Protein AF-A0A849DDE6-F1 (afdb_monomer_lite)

Sequence (106 aa):
MQHYNDEKNKAGAKVLFMIAQMVVLSMVYIIVYTSFVAVGYAIEEYGLSLVMYFPVFVALVIFPILLYKYRQMFNAGKMLVAFVWTMATASLTIVLLYVYIAQITG

Foldseek 3Di:
DPDDPVVVVLVVLLVVLVVVLVVLLVVLVVLLVVLQVLLVVLCVPVVDDPCLNVLSVCSVPVLVVLLVVLSVCCVVVVVVVSVVSNVVVSVVSNVVSVVSSVVSPD

Secondary structure (DSSP, 8-state):
---S-HHHHHHHHHHHHHHHHHHHHHHHHHHHHHHHHHHHHHHHHH---GGGGHHHHHHHHHHHHHHHHHHHHHHTT-HHHHHHHHHHHHHHHHHHHHHHHHHHH-

Radius of gyration: 17.98 Å; chains: 1; bounding box: 38×17×62 Å

pLDDT: mean 92.5, std 10.35, range [49.75, 98.06]

Structure (mmCIF, N/CA/C/O backbone):
data_AF-A0A849DDE6-F1
#
_entry.id   AF-A0A849DDE6-F1
#
loop_
_atom_site.group_PDB
_atom_site.id
_atom_site.type_symbol
_atom_site.label_atom_id
_atom_site.label_alt_id
_atom_site.label_comp_id
_atom_site.label_asym_id
_atom_site.label_entity_id
_atom_site.label_seq_id
_atom_site.pdbx_PDB_ins_code
_atom_site.Cartn_x
_atom_site.Cartn_y
_atom_site.Cartn_z
_atom_site.occupancy
_atom_site.B_iso_or_equiv
_atom_site.auth_seq_id
_atom_site.auth_comp_id
_atom_site.auth_asym_id
_atom_site.auth_atom_id
_atom_site.pdbx_PDB_model_num
ATOM 1 N N . MET A 1 1 ? -15.857 1.906 39.143 1.00 49.75 1 MET A N 1
ATOM 2 C CA . MET A 1 1 ? -14.833 2.034 38.079 1.00 49.75 1 MET A CA 1
ATOM 3 C C . MET A 1 1 ? -15.483 2.466 36.757 1.00 49.75 1 MET A C 1
ATOM 5 O O . MET A 1 1 ? -15.341 1.791 35.751 1.00 49.75 1 MET A O 1
ATOM 9 N N . GLN A 1 2 ? -16.217 3.585 36.757 1.00 53.03 2 GLN A N 1
ATOM 10 C CA . GLN A 1 2 ? -16.966 4.106 35.600 1.00 53.03 2 GLN A CA 1
ATOM 11 C C . GLN A 1 2 ? -16.661 5.600 35.426 1.00 53.03 2 GLN A C 1
ATOM 13 O O . GLN A 1 2 ? -17.477 6.449 35.773 1.00 53.03 2 GLN A O 1
ATOM 18 N N . HIS A 1 3 ? -15.460 5.946 34.962 1.00 51.44 3 HIS A N 1
ATOM 19 C CA . HIS A 1 3 ? -15.122 7.363 34.752 1.00 51.44 3 HIS A CA 1
ATOM 20 C C . HIS A 1 3 ? -14.553 7.699 33.375 1.00 51.44 3 HIS A C 1
ATOM 22 O O . HIS A 1 3 ? -14.200 8.844 33.116 1.00 51.44 3 HIS A O 1
ATOM 28 N N . TYR A 1 4 ? -14.551 6.729 32.461 1.00 55.84 4 TYR A N 1
ATOM 29 C CA . TYR A 1 4 ? -14.379 6.982 31.039 1.00 55.84 4 TYR A CA 1
ATOM 30 C C . TYR A 1 4 ? -15.693 6.686 30.327 1.00 55.84 4 TYR A C 1
ATOM 32 O O . TYR A 1 4 ? -16.286 5.626 30.498 1.00 55.84 4 TYR A O 1
ATOM 40 N N . ASN A 1 5 ? -16.180 7.664 29.571 1.00 63.22 5 ASN A N 1
ATOM 41 C CA . ASN A 1 5 ? -17.371 7.512 28.753 1.00 63.22 5 ASN A CA 1
ATOM 42 C C . ASN A 1 5 ? -16.977 6.676 27.520 1.00 63.22 5 ASN A C 1
ATOM 44 O O . ASN A 1 5 ? -16.390 7.212 26.577 1.00 63.22 5 ASN A O 1
ATOM 48 N N . ASP A 1 6 ? -17.211 5.362 27.572 1.00 66.38 6 ASP A N 1
ATOM 49 C CA . ASP A 1 6 ? -16.745 4.370 26.586 1.00 66.38 6 ASP A CA 1
ATOM 50 C C . ASP A 1 6 ? -17.098 4.733 25.135 1.00 66.38 6 ASP A C 1
ATOM 52 O O . ASP A 1 6 ? -16.331 4.459 24.209 1.00 66.38 6 ASP A O 1
ATOM 56 N N . GLU A 1 7 ? -18.215 5.431 24.923 1.00 70.50 7 GLU A N 1
ATOM 57 C CA . GLU A 1 7 ? -18.616 5.924 23.604 1.00 70.50 7 GLU A CA 1
ATOM 58 C C . GLU A 1 7 ? -17.675 7.005 23.062 1.00 70.50 7 GLU A C 1
ATOM 60 O O . GLU A 1 7 ? -17.277 6.955 21.894 1.00 70.50 7 GLU A O 1
ATOM 65 N N . LYS A 1 8 ? -17.258 7.954 23.911 1.00 70.94 8 LYS A N 1
ATOM 66 C CA . LYS A 1 8 ? -16.300 9.001 23.526 1.00 70.94 8 LYS A CA 1
ATOM 67 C C . LYS A 1 8 ? -14.924 8.406 23.230 1.00 70.94 8 LYS A C 1
ATOM 69 O O . LYS A 1 8 ? -14.287 8.810 22.259 1.00 70.94 8 LYS A O 1
ATOM 74 N N . ASN A 1 9 ? -14.502 7.398 23.996 1.00 78.31 9 ASN A N 1
ATOM 75 C CA . ASN A 1 9 ? -13.255 6.675 23.737 1.00 78.31 9 ASN A CA 1
ATOM 76 C C . ASN A 1 9 ? -13.294 5.907 22.417 1.00 78.31 9 ASN A C 1
ATOM 78 O O . ASN A 1 9 ? -12.336 5.950 21.646 1.00 78.31 9 ASN A O 1
ATOM 82 N N . LYS A 1 10 ? -14.413 5.244 22.118 1.00 79.50 10 LYS A N 1
ATOM 83 C CA . LYS A 1 10 ? -14.595 4.504 20.867 1.00 79.50 10 LYS A CA 1
ATOM 84 C C . LYS A 1 10 ? -14.612 5.430 19.649 1.00 79.50 10 LYS A C 1
ATOM 86 O O . LYS A 1 10 ? -14.013 5.103 18.623 1.00 79.50 10 LYS A O 1
ATOM 91 N N . ALA A 1 11 ? -15.246 6.596 19.767 1.00 84.94 11 ALA A N 1
ATOM 92 C CA . ALA A 1 11 ? -15.222 7.626 18.733 1.00 84.94 11 ALA A CA 1
ATOM 93 C C . ALA A 1 11 ? -13.806 8.191 18.524 1.00 84.94 11 ALA A C 1
ATOM 95 O O . ALA A 1 11 ? -13.337 8.255 17.387 1.00 84.94 11 ALA A O 1
ATOM 96 N N . GLY A 1 12 ? -13.096 8.516 19.610 1.00 87.94 12 GLY A N 1
ATOM 97 C CA . GLY A 1 12 ? -11.710 8.988 19.557 1.00 87.94 12 GLY A CA 1
ATOM 98 C C . GLY A 1 12 ? -10.766 7.971 18.910 1.00 87.94 12 GLY A C 1
ATOM 99 O O . GLY A 1 12 ? -10.032 8.309 17.983 1.00 87.94 12 GLY A O 1
ATOM 100 N N . ALA A 1 13 ? -10.852 6.700 19.312 1.00 90.12 13 ALA A N 1
ATOM 101 C CA . ALA A 1 13 ? -10.056 5.617 18.738 1.00 90.12 13 ALA A CA 1
ATOM 102 C C . ALA A 1 13 ? -10.314 5.437 17.232 1.00 90.12 13 ALA A C 1
ATOM 104 O O . ALA A 1 13 ? -9.380 5.210 16.466 1.00 90.12 13 ALA A O 1
ATOM 105 N N . LYS A 1 14 ? -11.566 5.590 16.783 1.00 91.00 14 LYS A N 1
ATOM 106 C CA . LYS A 1 14 ? -11.921 5.525 15.359 1.00 91.00 14 LYS A CA 1
ATOM 107 C C . LYS A 1 14 ? -11.294 6.663 14.555 1.00 91.00 14 LYS A C 1
ATOM 109 O O . LYS A 1 14 ? -10.768 6.411 13.473 1.00 91.00 14 LYS A O 1
ATOM 114 N N . VAL A 1 15 ? -11.330 7.891 15.071 1.00 93.44 15 VAL A N 1
ATOM 115 C CA . VAL A 1 15 ? -10.702 9.047 14.411 1.00 93.44 15 VAL A CA 1
ATOM 116 C C . VAL A 1 15 ? -9.189 8.853 14.321 1.00 93.44 15 VAL A C 1
ATOM 118 O O . VAL A 1 15 ? -8.625 8.992 13.238 1.00 93.44 15 VAL A O 1
ATOM 121 N N . LEU A 1 16 ? -8.544 8.446 15.419 1.00 94.56 16 LEU A N 1
ATOM 122 C CA . LEU A 1 16 ? -7.108 8.152 15.434 1.00 94.56 16 LEU A CA 1
ATOM 123 C C . LEU A 1 16 ? -6.742 7.049 14.439 1.00 94.56 16 LEU A C 1
ATOM 125 O O . LEU A 1 16 ? -5.772 7.186 13.697 1.00 94.56 16 LEU A O 1
ATOM 129 N N . PHE A 1 17 ? -7.546 5.987 14.363 1.00 95.38 17 PHE A N 1
ATOM 130 C CA . PHE A 1 17 ? -7.336 4.923 13.390 1.00 95.38 17 PHE A CA 1
ATOM 131 C C . PHE A 1 17 ? -7.460 5.427 11.949 1.00 95.38 17 PHE A C 1
ATOM 133 O O . PHE A 1 17 ? -6.642 5.072 11.107 1.00 95.38 17 PHE A O 1
ATOM 140 N N . MET A 1 18 ? -8.434 6.292 11.649 1.00 95.50 18 MET A N 1
ATOM 141 C CA . MET A 1 18 ? -8.563 6.889 10.317 1.00 95.50 18 MET A CA 1
ATOM 142 C C . MET A 1 18 ? -7.365 7.775 9.965 1.00 95.50 18 MET A C 1
ATOM 144 O O . MET A 1 18 ? -6.865 7.678 8.848 1.00 95.50 18 MET A O 1
ATOM 148 N N . ILE A 1 19 ? -6.865 8.582 10.905 1.00 96.62 19 ILE A N 1
ATOM 149 C CA . ILE A 1 19 ? -5.649 9.385 10.706 1.00 96.62 19 ILE A CA 1
ATOM 150 C C . ILE A 1 19 ? -4.452 8.467 10.437 1.00 96.62 19 ILE A C 1
ATOM 152 O O . ILE A 1 19 ? -3.729 8.677 9.466 1.00 96.62 19 ILE A O 1
ATOM 156 N N . ALA A 1 20 ? -4.286 7.405 11.227 1.00 96.25 20 ALA A N 1
ATOM 157 C CA . ALA A 1 20 ? -3.232 6.419 11.010 1.00 96.25 20 ALA A CA 1
ATOM 158 C C . ALA A 1 20 ? -3.344 5.760 9.625 1.00 96.25 20 ALA A C 1
ATOM 160 O O . ALA A 1 20 ? -2.345 5.649 8.920 1.00 96.25 20 ALA A O 1
ATOM 161 N N . GLN A 1 21 ? -4.554 5.392 9.185 1.00 97.12 21 GLN A N 1
ATOM 162 C CA . GLN A 1 21 ? -4.779 4.857 7.840 1.00 97.12 21 GLN A CA 1
ATOM 163 C C . GLN A 1 21 ? -4.393 5.853 6.742 1.00 97.12 21 GLN A C 1
ATOM 165 O O . GLN A 1 21 ? -3.837 5.434 5.733 1.00 97.12 21 GLN A O 1
ATOM 170 N N . MET A 1 22 ? -4.662 7.149 6.925 1.00 97.44 22 MET A N 1
ATOM 171 C CA . MET A 1 22 ? -4.268 8.184 5.964 1.00 97.44 22 MET A CA 1
ATOM 172 C C . MET A 1 22 ? -2.748 8.333 5.890 1.00 97.44 22 MET A C 1
ATOM 174 O O . MET A 1 22 ? -2.200 8.405 4.796 1.00 97.44 22 MET A O 1
ATOM 178 N N . VAL A 1 23 ? -2.056 8.321 7.033 1.00 97.81 23 VAL A N 1
ATOM 179 C CA . VAL A 1 23 ? -0.586 8.367 7.075 1.00 97.81 23 VAL A CA 1
ATOM 180 C C . VAL A 1 23 ? 0.011 7.146 6.373 1.00 97.81 23 VAL A C 1
ATOM 182 O O . VAL A 1 23 ? 0.866 7.291 5.502 1.00 97.8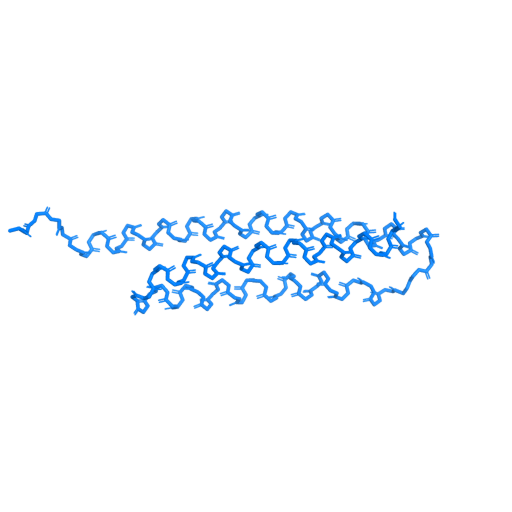1 23 VAL A O 1
ATOM 185 N N . VAL A 1 24 ? -0.482 5.948 6.696 1.00 97.88 24 VAL A N 1
ATOM 186 C CA . VAL A 1 24 ? -0.031 4.693 6.080 1.00 97.88 24 VAL A CA 1
ATOM 187 C C . VAL A 1 24 ? -0.298 4.681 4.573 1.00 97.88 24 VAL A C 1
ATOM 189 O O . VAL A 1 24 ? 0.574 4.282 3.805 1.00 97.88 24 VAL A O 1
ATOM 192 N N . LEU A 1 25 ? -1.473 5.145 4.138 1.00 97.69 25 LEU A N 1
ATOM 193 C CA . LEU A 1 25 ? -1.808 5.268 2.720 1.00 97.69 25 LEU A CA 1
ATOM 194 C C . LEU A 1 25 ? -0.815 6.173 1.994 1.00 97.69 25 LEU A C 1
ATOM 196 O O . LEU A 1 25 ? -0.274 5.767 0.970 1.00 97.69 25 LEU A O 1
ATOM 200 N N . SER A 1 26 ? -0.535 7.355 2.545 1.00 97.69 26 SER A N 1
ATOM 201 C CA . SER A 1 26 ? 0.435 8.291 1.974 1.00 97.69 26 SER A CA 1
ATOM 202 C C . SER A 1 26 ? 1.827 7.671 1.863 1.00 97.69 26 SER A C 1
ATOM 204 O O . SER A 1 26 ? 2.458 7.782 0.817 1.00 97.69 26 SER A O 1
ATOM 206 N N . MET A 1 27 ? 2.292 6.970 2.902 1.00 97.25 27 MET A N 1
ATOM 207 C CA . MET A 1 27 ? 3.591 6.289 2.875 1.00 97.25 27 MET A CA 1
ATOM 208 C C . MET A 1 27 ? 3.661 5.236 1.768 1.00 97.25 27 MET A C 1
ATOM 210 O O . MET A 1 27 ? 4.612 5.225 0.991 1.00 97.25 27 MET A O 1
ATOM 214 N N . VAL A 1 28 ? 2.646 4.374 1.663 1.00 97.81 28 VAL A N 1
ATOM 215 C CA . VAL A 1 28 ? 2.606 3.353 0.609 1.00 97.81 28 VAL A CA 1
ATOM 216 C C . VAL A 1 28 ? 2.529 4.007 -0.767 1.00 97.81 28 VAL A C 1
ATOM 218 O O . VAL A 1 28 ? 3.237 3.583 -1.670 1.00 97.81 28 VAL A O 1
ATOM 221 N N . TYR A 1 29 ? 1.747 5.072 -0.936 1.00 97.50 29 TYR A N 1
ATOM 222 C CA . TYR A 1 29 ? 1.603 5.751 -2.226 1.00 97.50 29 TYR A CA 1
ATOM 223 C C . TYR A 1 29 ? 2.874 6.459 -2.689 1.00 97.50 29 TYR A C 1
ATOM 225 O O . TYR A 1 29 ? 3.138 6.471 -3.888 1.00 97.50 29 TYR A O 1
ATOM 233 N N . ILE A 1 30 ? 3.693 6.980 -1.771 1.00 97.75 30 ILE A N 1
ATOM 234 C CA . ILE A 1 30 ? 5.034 7.469 -2.115 1.00 97.75 30 ILE A CA 1
ATOM 235 C C . ILE A 1 30 ? 5.852 6.334 -2.741 1.00 97.75 30 ILE A C 1
ATOM 237 O O . ILE A 1 30 ? 6.449 6.531 -3.795 1.00 97.75 30 ILE A O 1
ATOM 241 N N . ILE A 1 31 ? 5.820 5.134 -2.150 1.00 97.44 31 ILE A N 1
ATOM 242 C CA . ILE A 1 31 ? 6.530 3.960 -2.682 1.00 97.44 31 ILE A CA 1
ATOM 243 C C . ILE A 1 31 ? 5.928 3.471 -4.003 1.00 97.44 31 ILE A C 1
ATOM 245 O O . ILE A 1 31 ? 6.669 3.111 -4.913 1.00 97.44 31 ILE A O 1
ATOM 249 N N . VAL A 1 32 ? 4.601 3.478 -4.152 1.00 97.94 32 VAL A N 1
ATOM 250 C CA . VAL A 1 32 ? 3.947 3.148 -5.430 1.00 97.94 32 VAL A CA 1
ATOM 251 C C . VAL A 1 32 ? 4.401 4.120 -6.518 1.00 97.94 32 VAL A C 1
ATOM 253 O O . VAL A 1 32 ? 4.759 3.684 -7.608 1.00 97.94 32 VAL A O 1
ATOM 256 N N . TYR A 1 33 ? 4.436 5.421 -6.224 1.00 97.69 33 TYR A N 1
ATOM 257 C CA . TYR A 1 33 ? 4.877 6.440 -7.170 1.00 97.69 33 TYR A CA 1
ATOM 258 C C . TYR A 1 33 ? 6.346 6.261 -7.565 1.00 97.69 33 TYR A C 1
ATOM 260 O O . TYR A 1 33 ? 6.660 6.227 -8.753 1.00 97.69 33 TYR A O 1
ATOM 268 N N . THR A 1 34 ? 7.250 6.093 -6.597 1.00 96.56 34 THR A N 1
ATOM 269 C CA . THR A 1 34 ? 8.670 5.876 -6.909 1.00 96.56 34 THR A CA 1
ATOM 270 C C . THR A 1 34 ? 8.886 4.577 -7.681 1.00 96.56 34 THR A C 1
ATOM 272 O O . THR A 1 34 ? 9.681 4.558 -8.617 1.00 96.56 34 THR A O 1
ATOM 275 N N . SER A 1 35 ? 8.128 3.521 -7.368 1.00 96.62 35 SER A N 1
ATOM 276 C CA . SER A 1 35 ? 8.144 2.262 -8.126 1.00 96.62 35 SER A CA 1
ATOM 277 C C . SER A 1 35 ? 7.654 2.458 -9.560 1.00 96.62 35 SER A C 1
ATOM 279 O O . SER A 1 35 ? 8.235 1.906 -10.487 1.00 96.62 35 SER A O 1
ATOM 281 N N . PHE A 1 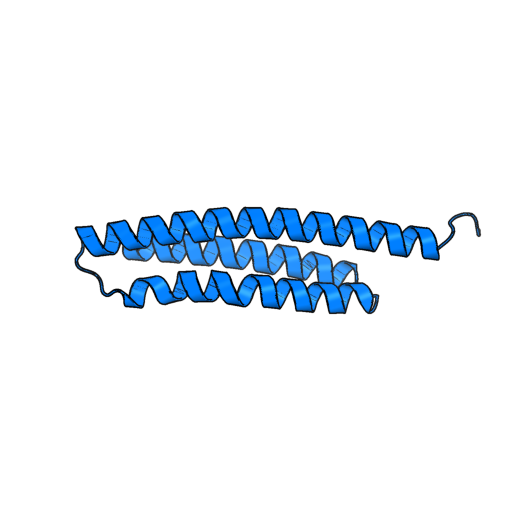36 ? 6.616 3.272 -9.768 1.00 96.88 36 PHE A N 1
ATOM 282 C CA . PHE A 1 36 ? 6.114 3.602 -11.101 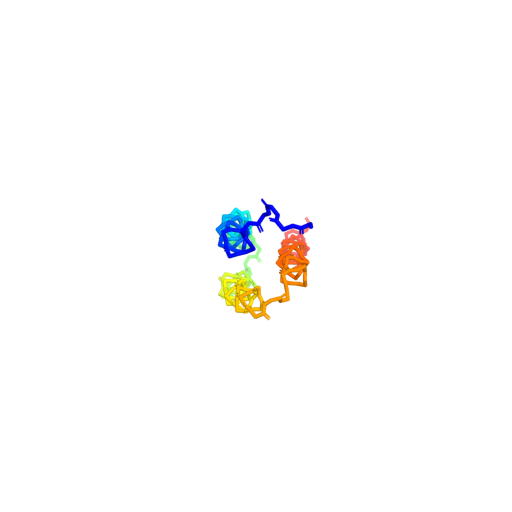1.00 96.88 36 PHE A CA 1
ATOM 283 C C . PHE A 1 36 ? 7.192 4.292 -11.947 1.00 96.88 36 PHE A C 1
ATOM 285 O O . PHE A 1 36 ? 7.440 3.904 -13.086 1.00 96.88 36 PHE A O 1
ATOM 292 N N . VAL A 1 37 ? 7.877 5.280 -11.371 1.00 96.88 37 VAL A N 1
ATOM 293 C CA . VAL A 1 37 ? 8.982 5.979 -12.038 1.00 96.88 37 VAL A CA 1
ATOM 294 C C . VAL A 1 37 ? 10.139 5.018 -12.344 1.00 96.88 37 VAL A C 1
ATOM 296 O O . VAL A 1 37 ? 10.648 5.019 -13.461 1.00 96.88 37 VAL A O 1
ATOM 299 N N . ALA A 1 38 ? 10.511 4.152 -11.397 1.00 95.69 38 ALA A N 1
ATOM 300 C CA . ALA A 1 38 ? 11.578 3.167 -11.584 1.00 95.69 38 ALA A CA 1
ATOM 301 C C . ALA A 1 38 ? 11.277 2.161 -12.709 1.00 95.69 38 ALA A C 1
ATOM 303 O O . ALA A 1 38 ? 12.155 1.866 -13.516 1.00 95.69 38 ALA A O 1
ATOM 304 N N . VAL A 1 39 ? 10.032 1.678 -12.810 1.00 96.81 39 VAL A N 1
ATOM 305 C CA . VAL A 1 39 ? 9.597 0.824 -13.930 1.00 96.81 39 VAL A CA 1
ATOM 306 C C . VAL A 1 39 ? 9.720 1.561 -15.263 1.00 96.81 39 VAL A C 1
ATOM 308 O O . VAL A 1 39 ? 10.164 0.960 -16.236 1.00 96.81 39 VAL A O 1
ATOM 311 N N . GLY A 1 40 ? 9.366 2.850 -15.311 1.00 95.94 40 GLY A N 1
ATOM 312 C CA . GLY A 1 40 ? 9.512 3.666 -16.520 1.00 95.94 40 GLY A CA 1
ATOM 313 C C . GLY A 1 40 ? 10.954 3.723 -17.008 1.00 95.94 40 GLY A C 1
ATOM 314 O O . GLY A 1 40 ? 11.216 3.402 -18.164 1.00 95.94 40 GLY A O 1
ATOM 315 N N . TYR A 1 41 ? 11.894 4.004 -16.104 1.00 95.19 41 TYR A N 1
ATOM 316 C CA . TYR A 1 41 ? 13.317 3.973 -16.438 1.00 95.19 41 TYR A CA 1
ATOM 317 C C . TYR A 1 41 ? 13.785 2.592 -16.901 1.00 95.19 41 TYR A C 1
ATOM 319 O O . TYR A 1 41 ? 14.500 2.494 -17.891 1.00 95.19 41 TYR A O 1
ATOM 327 N N . ALA A 1 42 ? 13.357 1.516 -16.237 1.00 94.06 42 ALA A N 1
ATOM 328 C CA . ALA A 1 42 ? 13.738 0.162 -16.636 1.00 94.06 42 ALA A CA 1
ATOM 329 C C . ALA A 1 42 ? 13.183 -0.226 -18.021 1.00 94.06 42 ALA A C 1
ATOM 331 O O . ALA A 1 42 ? 13.833 -0.951 -18.769 1.0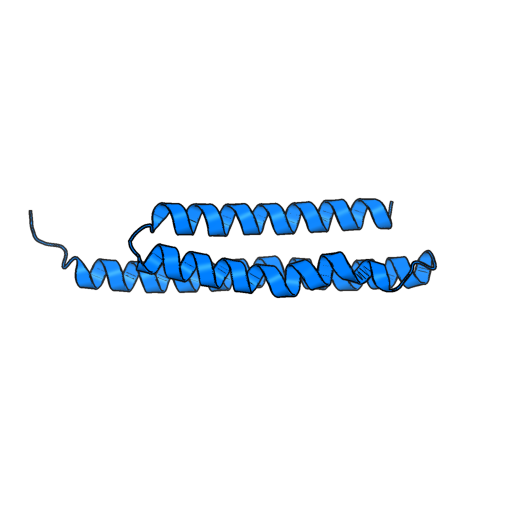0 94.06 42 ALA A O 1
ATOM 332 N N . ILE A 1 43 ? 11.989 0.253 -18.380 1.00 95.25 43 ILE A N 1
ATOM 333 C CA . ILE A 1 43 ? 11.401 0.051 -19.711 1.00 95.25 43 ILE A CA 1
ATOM 334 C C . ILE A 1 43 ? 12.197 0.797 -20.780 1.00 95.25 43 ILE A C 1
ATOM 336 O O . ILE A 1 43 ? 12.485 0.212 -21.822 1.00 95.25 43 ILE A O 1
ATOM 340 N N . GLU A 1 44 ? 12.554 2.055 -20.526 1.00 94.50 44 GLU A N 1
ATOM 341 C CA . GLU A 1 44 ? 13.334 2.866 -21.465 1.00 94.50 44 GLU A CA 1
ATOM 342 C C . GLU A 1 44 ? 14.753 2.315 -21.659 1.00 94.50 44 GLU A C 1
ATOM 344 O O . GLU A 1 44 ? 15.197 2.176 -22.796 1.00 94.50 44 GLU A O 1
ATOM 349 N N . GLU A 1 45 ? 15.434 1.946 -20.572 1.00 94.50 45 GLU A N 1
ATOM 350 C CA . GLU A 1 45 ? 16.830 1.492 -20.599 1.00 94.50 45 GLU A CA 1
ATOM 351 C C . GLU A 1 45 ? 16.973 0.054 -21.119 1.00 94.50 45 GLU A C 1
ATOM 353 O O . GLU A 1 45 ? 17.844 -0.241 -21.936 1.00 94.50 45 GLU A O 1
ATOM 358 N N . TYR A 1 46 ? 16.108 -0.859 -20.666 1.00 93.31 46 TYR A N 1
ATOM 359 C CA . TYR A 1 46 ? 16.235 -2.294 -20.948 1.00 93.31 46 TYR A CA 1
ATOM 360 C C . TYR A 1 46 ? 15.215 -2.817 -21.970 1.00 93.31 46 TYR A C 1
ATOM 362 O O . TYR A 1 46 ? 15.161 -4.021 -22.227 1.00 93.31 46 TYR A O 1
ATOM 370 N N . GLY A 1 47 ? 14.389 -1.944 -22.559 1.00 91.50 47 GLY A N 1
ATOM 371 C CA . GLY A 1 47 ? 13.394 -2.324 -23.569 1.00 91.50 47 GLY A CA 1
ATOM 372 C C . GLY A 1 47 ? 12.299 -3.255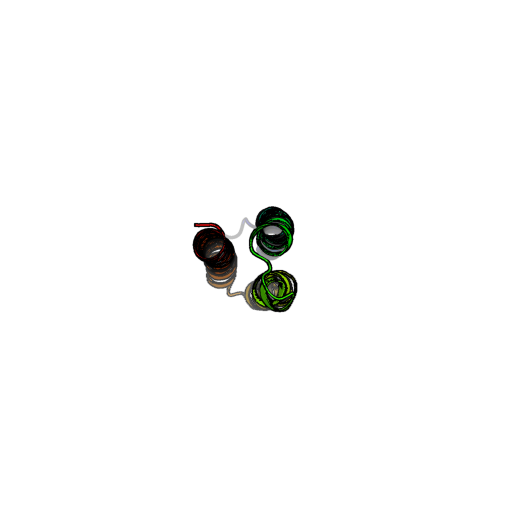 -23.037 1.00 91.50 47 GLY A C 1
ATOM 373 O O . GLY A 1 47 ? 11.779 -4.093 -23.779 1.00 91.50 47 GLY A O 1
ATOM 374 N N . LEU A 1 48 ? 11.972 -3.161 -21.744 1.00 92.06 48 LEU A N 1
ATOM 375 C CA . LEU A 1 48 ? 10.979 -4.030 -21.111 1.00 92.06 48 LEU A CA 1
ATOM 376 C C . LEU A 1 48 ? 9.553 -3.733 -21.596 1.00 92.06 48 LEU A C 1
ATOM 378 O O . LEU A 1 48 ? 9.219 -2.650 -22.066 1.00 92.06 48 LEU A O 1
ATOM 382 N N . SER A 1 49 ? 8.667 -4.718 -21.448 1.00 94.81 49 SER A N 1
ATOM 383 C CA . SER A 1 49 ? 7.251 -4.554 -21.787 1.00 94.81 49 SER A CA 1
ATOM 384 C C . SER A 1 49 ? 6.532 -3.612 -20.813 1.00 94.81 49 SER A C 1
ATOM 386 O O . SER A 1 49 ? 6.764 -3.656 -19.607 1.00 94.81 49 SER A O 1
ATOM 388 N N . LEU A 1 50 ? 5.541 -2.858 -21.303 1.00 93.06 50 LEU A N 1
ATOM 389 C CA . LEU A 1 50 ? 4.635 -2.054 -20.464 1.00 93.06 50 LEU A CA 1
ATOM 390 C C . LEU A 1 50 ? 3.876 -2.885 -19.411 1.00 93.06 50 LEU A C 1
ATOM 392 O O . LEU A 1 50 ? 3.405 -2.340 -18.413 1.00 93.06 50 LEU A O 1
ATOM 396 N N . VAL A 1 51 ? 3.781 -4.208 -19.591 1.00 95.50 51 VAL A N 1
ATOM 397 C CA . VAL A 1 51 ? 3.201 -5.131 -18.598 1.00 95.50 51 VAL A CA 1
ATOM 398 C C . VAL A 1 51 ? 3.933 -5.056 -17.249 1.00 95.50 51 VAL A C 1
ATOM 400 O O . VAL A 1 51 ? 3.334 -5.343 -16.215 1.00 95.50 51 VAL A O 1
ATOM 403 N N . MET A 1 52 ? 5.178 -4.575 -17.216 1.00 95.12 52 MET A N 1
ATOM 404 C CA . MET A 1 52 ? 5.948 -4.365 -15.985 1.00 95.12 52 MET A CA 1
ATOM 405 C C . MET A 1 52 ? 5.337 -3.310 -15.043 1.00 95.12 52 MET A C 1
ATOM 407 O O . MET A 1 52 ? 5.657 -3.274 -13.856 1.00 95.12 52 MET A O 1
ATOM 411 N N . TYR A 1 53 ? 4.395 -2.484 -15.497 1.00 96.62 53 TYR A N 1
ATOM 412 C CA . TYR A 1 53 ? 3.635 -1.626 -14.583 1.00 96.62 53 TYR A CA 1
ATOM 413 C C . TYR A 1 53 ? 2.596 -2.388 -13.752 1.00 96.62 53 TYR A C 1
ATOM 415 O O . TYR A 1 53 ? 2.103 -1.862 -12.751 1.00 96.62 53 TYR A O 1
ATOM 423 N N . PHE A 1 54 ? 2.243 -3.615 -14.143 1.00 96.38 54 PHE A N 1
ATOM 424 C CA . PHE A 1 54 ? 1.131 -4.351 -13.550 1.00 96.38 54 PHE A CA 1
ATOM 425 C C . PHE A 1 54 ? 1.252 -4.522 -12.026 1.00 96.38 54 PHE A C 1
ATOM 427 O O . PHE A 1 54 ? 0.298 -4.156 -11.337 1.00 96.38 54 PHE A O 1
ATOM 434 N N . PRO A 1 55 ? 2.389 -4.964 -11.448 1.00 96.06 55 PRO A N 1
ATOM 435 C CA . PRO A 1 55 ? 2.510 -5.094 -9.992 1.00 96.06 55 PRO A CA 1
ATOM 436 C C . PRO A 1 55 ? 2.303 -3.768 -9.245 1.00 96.06 55 PRO A C 1
ATOM 438 O O . PRO A 1 55 ? 1.681 -3.737 -8.182 1.00 96.06 55 PRO A O 1
ATOM 441 N N . VAL A 1 56 ? 2.759 -2.656 -9.831 1.00 97.50 56 VAL A N 1
ATOM 442 C CA . VAL A 1 56 ? 2.607 -1.309 -9.262 1.00 97.50 56 VAL A CA 1
ATOM 443 C C . VAL A 1 56 ? 1.138 -0.872 -9.285 1.00 97.50 56 VAL A C 1
ATOM 445 O O . VAL A 1 56 ? 0.617 -0.396 -8.275 1.00 97.50 56 VAL A O 1
ATOM 448 N N . PHE A 1 57 ? 0.430 -1.101 -10.396 1.00 97.44 57 PHE A N 1
ATOM 449 C CA . PHE A 1 57 ? -1.011 -0.833 -10.497 1.00 97.44 57 PHE A CA 1
ATOM 450 C C . PHE A 1 57 ? -1.840 -1.695 -9.544 1.00 97.44 57 PHE A C 1
ATOM 452 O O . PHE A 1 57 ? -2.797 -1.212 -8.936 1.00 97.44 57 PHE A O 1
ATOM 459 N N . VAL A 1 58 ? -1.470 -2.964 -9.382 1.00 97.25 58 VAL A N 1
ATOM 460 C CA . VAL A 1 58 ? -2.117 -3.860 -8.423 1.00 97.25 58 VAL A CA 1
ATOM 461 C C . VAL A 1 58 ? -1.987 -3.296 -7.007 1.00 97.25 58 VAL A C 1
ATOM 463 O O . VAL A 1 58 ? -2.993 -3.205 -6.304 1.00 97.25 58 VAL A O 1
ATOM 466 N N . ALA A 1 59 ? -0.798 -2.841 -6.601 1.00 97.19 59 ALA A N 1
ATOM 467 C CA . ALA A 1 59 ? -0.602 -2.201 -5.301 1.00 97.19 59 ALA A CA 1
ATOM 468 C C . ALA A 1 59 ? -1.439 -0.916 -5.149 1.00 97.19 59 ALA A C 1
ATOM 470 O O . ALA A 1 59 ? -2.092 -0.733 -4.119 1.00 97.19 59 ALA A O 1
ATOM 471 N N . LEU A 1 60 ? -1.487 -0.071 -6.188 1.00 97.44 60 LEU A N 1
ATOM 472 C CA . LEU A 1 60 ? -2.274 1.167 -6.213 1.00 97.44 60 LEU A CA 1
ATOM 473 C C . LEU A 1 60 ? -3.767 0.922 -5.936 1.00 97.44 60 LEU A C 1
ATOM 475 O O . LEU A 1 60 ? -4.394 1.684 -5.206 1.00 97.44 60 LEU A O 1
ATOM 479 N N . VAL A 1 61 ? -4.340 -0.137 -6.511 1.00 97.31 61 VAL A N 1
ATOM 480 C CA . VAL A 1 61 ? -5.781 -0.422 -6.416 1.00 97.31 61 VAL A CA 1
ATOM 481 C C . VAL A 1 61 ? -6.119 -1.286 -5.202 1.00 97.31 61 VAL A C 1
ATOM 483 O O . VAL A 1 61 ? -7.084 -1.009 -4.489 1.00 97.31 61 VAL A O 1
ATOM 486 N N . ILE A 1 62 ? -5.343 -2.338 -4.934 1.00 96.94 62 ILE A N 1
ATOM 487 C CA . ILE A 1 62 ? -5.655 -3.294 -3.863 1.00 96.94 62 ILE A CA 1
ATOM 488 C C . ILE A 1 62 ? -5.447 -2.669 -2.484 1.00 96.94 62 ILE A C 1
ATOM 490 O O . ILE A 1 62 ? -6.253 -2.907 -1.581 1.00 96.94 62 ILE A O 1
ATOM 494 N N . PHE A 1 63 ? -4.409 -1.854 -2.300 1.00 97.06 63 PHE A N 1
ATOM 495 C CA . PHE A 1 63 ? -4.089 -1.300 -0.988 1.00 97.06 63 PHE A CA 1
ATOM 496 C C . PHE A 1 63 ? -5.236 -0.478 -0.354 1.00 97.06 63 PHE A C 1
ATOM 498 O O . PHE A 1 63 ? -5.627 -0.785 0.777 1.00 97.06 63 PHE A O 1
ATOM 505 N N . PRO A 1 64 ? -5.873 0.492 -1.043 1.00 96.81 64 PRO A N 1
ATOM 506 C CA . PRO A 1 64 ? -7.018 1.214 -0.482 1.00 96.81 64 PRO A CA 1
ATOM 507 C C . PRO A 1 64 ? -8.239 0.313 -0.229 1.00 96.81 64 PRO A C 1
ATOM 509 O O . PRO A 1 64 ? -8.957 0.520 0.754 1.00 96.81 64 PRO A O 1
ATOM 512 N N . ILE A 1 65 ? -8.455 -0.725 -1.048 1.00 97.88 65 ILE A N 1
ATOM 513 C CA . ILE A 1 65 ? -9.518 -1.720 -0.817 1.00 97.88 65 ILE A CA 1
ATOM 514 C C . ILE A 1 65 ? -9.270 -2.466 0.502 1.00 97.88 65 ILE A C 1
ATOM 516 O O . ILE A 1 65 ? -10.199 -2.670 1.290 1.00 97.88 65 ILE A O 1
ATOM 520 N N . LEU A 1 66 ? -8.021 -2.847 0.779 1.00 97.69 66 LEU A N 1
ATOM 521 C CA . LEU A 1 66 ? -7.640 -3.482 2.040 1.00 97.69 66 LEU A CA 1
ATOM 522 C C . LEU A 1 66 ? -7.855 -2.541 3.231 1.00 97.69 66 LEU A C 1
ATOM 524 O O . LEU A 1 66 ? -8.491 -2.940 4.207 1.00 97.69 66 LEU A O 1
ATOM 528 N N . LEU A 1 67 ? -7.437 -1.273 3.134 1.00 97.19 67 LEU A N 1
ATOM 529 C CA . LEU A 1 67 ? -7.682 -0.284 4.193 1.00 97.19 67 LEU A CA 1
ATOM 530 C C . LEU A 1 67 ? -9.176 -0.112 4.490 1.00 97.19 67 LEU A C 1
ATOM 532 O O . LEU A 1 67 ? -9.572 -0.012 5.657 1.00 97.19 67 LEU A O 1
ATOM 536 N N . TYR A 1 68 ? -10.023 -0.121 3.460 1.00 97.06 68 TYR A N 1
ATOM 537 C CA . TYR A 1 68 ? -11.470 -0.080 3.638 1.00 97.06 68 TYR A CA 1
ATOM 538 C C . TYR A 1 68 ? -11.986 -1.300 4.419 1.00 97.06 68 TYR A C 1
ATOM 540 O O . TYR A 1 68 ? -12.732 -1.140 5.390 1.00 97.06 68 TYR A O 1
ATOM 548 N N . LYS A 1 69 ? -11.528 -2.511 4.078 1.00 97.25 69 LYS A N 1
ATOM 549 C CA . LYS A 1 69 ? -11.874 -3.736 4.820 1.00 97.25 69 LYS A CA 1
ATOM 550 C C . LYS A 1 69 ? -11.404 -3.682 6.276 1.00 97.25 69 LYS A C 1
ATOM 552 O O . LYS A 1 69 ? -12.157 -4.050 7.179 1.00 97.25 69 LYS A O 1
ATOM 557 N N . TYR A 1 70 ? -10.207 -3.165 6.547 1.00 97.50 70 TYR A N 1
ATOM 558 C CA . TYR A 1 70 ? -9.716 -3.022 7.924 1.00 97.50 70 TYR A CA 1
ATOM 559 C C . TYR A 1 70 ? -10.505 -1.982 8.710 1.00 97.50 70 TYR A C 1
ATOM 561 O O . TYR A 1 70 ? -10.755 -2.171 9.896 1.00 97.50 70 TYR A O 1
ATOM 569 N N . ARG A 1 71 ? -10.995 -0.927 8.055 1.00 95.69 71 ARG A N 1
ATOM 570 C CA . ARG A 1 71 ? -11.906 0.036 8.682 1.00 95.69 71 ARG A CA 1
ATOM 571 C C . ARG A 1 71 ? -13.232 -0.605 9.076 1.00 95.69 71 ARG A C 1
ATOM 573 O O . ARG A 1 71 ? -13.726 -0.343 10.171 1.00 95.69 71 ARG A O 1
ATOM 580 N N . GLN A 1 72 ? -13.796 -1.463 8.226 1.00 96.50 72 GLN A N 1
ATOM 581 C CA . GLN A 1 72 ? -14.985 -2.243 8.581 1.00 96.50 72 GLN A CA 1
ATOM 582 C C . GLN A 1 72 ? -14.710 -3.155 9.786 1.00 96.50 72 GLN A C 1
ATOM 584 O O . GLN A 1 72 ? -15.496 -3.184 10.730 1.00 96.50 72 GLN A O 1
ATOM 589 N N . MET A 1 73 ? -13.555 -3.826 9.803 1.00 95.50 73 MET A N 1
ATOM 590 C CA . MET A 1 73 ? -13.124 -4.675 10.916 1.00 95.50 73 MET A CA 1
ATOM 591 C C . MET A 1 73 ? -12.944 -3.890 12.227 1.00 95.50 73 MET A C 1
ATOM 593 O O . MET A 1 73 ? -13.389 -4.343 13.283 1.00 95.50 73 MET A O 1
ATOM 597 N N . PHE A 1 74 ? -12.356 -2.693 12.160 1.00 94.94 74 PHE A N 1
ATOM 598 C CA . PHE A 1 74 ? -12.203 -1.795 13.303 1.00 94.94 74 PHE A CA 1
ATOM 599 C C . PHE A 1 74 ? -13.569 -1.374 13.861 1.00 94.94 74 PHE A C 1
ATOM 601 O O . PHE A 1 74 ? -13.809 -1.462 15.066 1.00 94.94 74 PHE A O 1
ATOM 608 N N . ASN A 1 75 ? -14.498 -0.983 12.980 1.00 92.31 75 ASN A N 1
ATOM 609 C CA . ASN A 1 75 ? -15.860 -0.598 13.360 1.00 92.31 75 ASN A CA 1
ATOM 610 C C . ASN A 1 75 ? -16.657 -1.765 13.972 1.00 92.31 75 ASN A C 1
ATOM 612 O O . ASN A 1 75 ? -17.488 -1.534 14.847 1.00 92.31 75 ASN A O 1
ATOM 616 N N . ALA A 1 76 ? -16.362 -3.006 13.574 1.00 94.12 76 ALA A N 1
ATOM 617 C CA . ALA A 1 76 ? -16.925 -4.224 14.160 1.00 94.12 76 ALA A CA 1
ATOM 618 C C . ALA A 1 76 ? -16.330 -4.588 15.541 1.00 94.12 76 ALA A C 1
ATOM 620 O O . ALA A 1 76 ? -16.622 -5.654 16.075 1.00 94.12 76 ALA A O 1
ATOM 621 N N . GLY A 1 77 ? -15.479 -3.733 16.124 1.00 91.75 77 GLY A N 1
ATOM 622 C CA . GLY A 1 77 ? -14.891 -3.923 17.454 1.00 91.75 77 GLY A CA 1
ATOM 623 C C . GLY A 1 77 ? -13.579 -4.712 17.470 1.00 91.75 77 GLY A C 1
ATOM 624 O O . GLY A 1 77 ? -12.932 -4.791 18.510 1.00 91.75 77 GLY A O 1
ATOM 625 N N . LYS A 1 78 ? -13.116 -5.231 16.326 1.00 94.69 78 LYS A N 1
ATOM 626 C CA . LYS A 1 78 ? -11.839 -5.957 16.202 1.00 94.69 78 LYS A CA 1
ATOM 627 C C . LYS A 1 7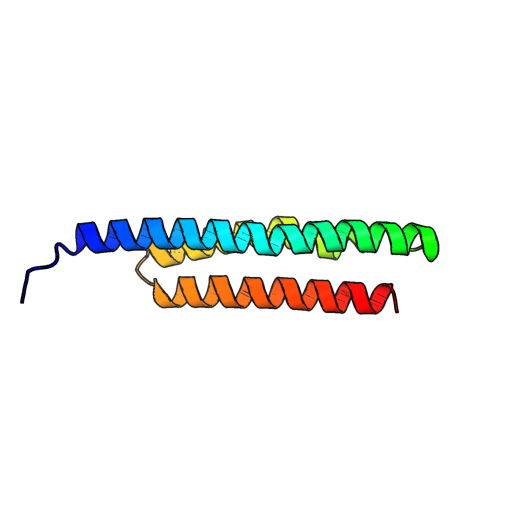8 ? -10.666 -4.987 15.994 1.00 94.69 78 LYS A C 1
ATOM 629 O O . LYS A 1 78 ? -9.910 -5.104 15.031 1.00 94.69 78 LYS A O 1
ATOM 634 N N . MET A 1 79 ? -10.534 -4.002 16.884 1.00 93.12 79 MET A N 1
ATOM 635 C CA . MET A 1 79 ? -9.648 -2.840 16.705 1.00 93.12 79 MET A CA 1
ATOM 636 C C . MET A 1 79 ? -8.166 -3.214 16.579 1.00 93.12 79 MET A C 1
ATOM 638 O O . MET A 1 79 ? -7.510 -2.797 15.627 1.00 93.12 79 MET A O 1
ATOM 642 N N . LEU A 1 80 ? -7.650 -4.036 17.500 1.00 93.44 80 LEU A N 1
ATOM 643 C CA . LEU A 1 80 ? -6.243 -4.456 17.492 1.00 93.44 80 LEU A CA 1
ATOM 644 C C . LEU A 1 80 ? -5.905 -5.244 16.222 1.00 93.44 80 LEU A C 1
ATOM 646 O O . LEU A 1 80 ? -4.892 -4.990 15.580 1.00 93.44 80 LEU A O 1
ATOM 650 N N . VAL A 1 81 ? -6.799 -6.146 15.818 1.00 95.88 81 VAL A N 1
ATOM 651 C CA . VAL A 1 81 ? -6.634 -6.960 14.608 1.00 95.88 81 VAL A CA 1
ATOM 652 C C . VAL A 1 81 ? -6.617 -6.074 13.360 1.00 95.88 81 VAL A C 1
ATOM 654 O O . VAL A 1 81 ? -5.739 -6.228 12.516 1.00 95.88 81 VAL A O 1
ATOM 657 N N . ALA A 1 82 ? -7.522 -5.097 13.263 1.00 96.75 82 ALA A N 1
ATOM 658 C CA . ALA A 1 82 ? -7.538 -4.141 12.157 1.00 96.75 82 ALA A CA 1
ATOM 659 C C . ALA A 1 82 ? -6.245 -3.309 12.075 1.00 96.75 82 ALA A C 1
ATOM 661 O O . ALA A 1 82 ? -5.738 -3.061 10.978 1.00 96.75 82 ALA A O 1
ATOM 662 N N . PHE A 1 83 ? -5.694 -2.903 13.223 1.00 95.50 83 PHE A N 1
ATOM 663 C CA . PHE A 1 83 ? -4.432 -2.167 13.284 1.00 95.50 83 PHE A CA 1
ATOM 664 C C . PHE A 1 83 ? -3.250 -3.019 12.818 1.00 95.50 83 PHE A C 1
ATOM 666 O O . PHE A 1 83 ? -2.502 -2.599 11.937 1.00 95.50 83 PHE A O 1
ATOM 673 N N . VAL A 1 84 ? -3.133 -4.246 13.334 1.00 97.69 84 VAL A N 1
ATOM 674 C CA . VAL A 1 84 ? -2.083 -5.191 12.931 1.00 97.69 84 VAL A CA 1
ATOM 675 C C . VAL A 1 84 ? -2.135 -5.457 11.428 1.00 97.69 84 VAL A C 1
ATOM 677 O O . VAL A 1 84 ? -1.108 -5.357 10.766 1.00 97.69 84 VAL A O 1
ATOM 680 N N . TRP A 1 85 ? -3.317 -5.711 10.858 1.00 98.06 85 TRP A N 1
ATOM 681 C CA . TRP A 1 85 ? -3.448 -5.945 9.416 1.00 98.06 85 TRP A CA 1
ATOM 682 C C . TRP A 1 85 ? -3.131 -4.719 8.563 1.00 98.06 85 TRP A C 1
ATOM 684 O O . TRP A 1 85 ? -2.536 -4.864 7.492 1.00 98.06 85 TRP A O 1
ATOM 694 N N . THR A 1 86 ? -3.472 -3.521 9.041 1.00 98.00 86 THR A N 1
ATOM 695 C CA . THR A 1 86 ? -3.101 -2.269 8.367 1.00 98.00 86 THR A CA 1
ATOM 696 C C . THR A 1 86 ? -1.580 -2.160 8.262 1.00 98.00 86 THR A C 1
ATOM 698 O O . THR A 1 86 ? -1.058 -1.955 7.169 1.00 98.00 86 THR A O 1
ATOM 701 N N . MET A 1 87 ? -0.862 -2.384 9.366 1.00 97.81 87 MET A N 1
ATOM 702 C CA . MET A 1 87 ? 0.602 -2.304 9.387 1.00 97.81 87 MET A CA 1
ATOM 703 C C . MET A 1 87 ? 1.265 -3.447 8.611 1.00 97.81 87 MET A C 1
ATOM 705 O O . MET A 1 87 ? 2.189 -3.212 7.834 1.00 97.81 87 MET A O 1
ATOM 709 N N . ALA A 1 88 ? 0.778 -4.679 8.780 1.00 97.94 88 ALA A N 1
ATOM 710 C CA . ALA A 1 88 ? 1.335 -5.859 8.129 1.00 97.94 88 ALA A CA 1
ATOM 711 C C . ALA A 1 88 ? 1.231 -5.760 6.606 1.00 97.94 88 ALA A C 1
ATOM 713 O O . ALA A 1 88 ? 2.212 -5.989 5.904 1.00 97.94 88 ALA A O 1
ATOM 714 N N . THR A 1 89 ? 0.065 -5.370 6.083 1.00 97.56 89 THR A N 1
ATOM 715 C CA . THR A 1 89 ? -0.102 -5.245 4.630 1.00 97.56 89 THR A CA 1
ATOM 716 C C . THR A 1 89 ? 0.584 -4.021 4.049 1.00 97.56 89 THR A C 1
ATOM 718 O O . THR A 1 89 ? 1.043 -4.099 2.913 1.00 97.56 89 THR A O 1
ATOM 721 N N . ALA A 1 90 ? 0.739 -2.932 4.808 1.00 97.81 90 ALA A N 1
ATOM 722 C CA . ALA A 1 90 ? 1.574 -1.809 4.387 1.00 97.81 90 ALA A CA 1
ATOM 723 C C . ALA A 1 90 ? 3.036 -2.241 4.223 1.00 97.81 90 ALA A C 1
ATOM 725 O O . ALA A 1 90 ? 3.612 -2.066 3.152 1.00 97.81 90 ALA A O 1
ATOM 726 N N . SER A 1 91 ? 3.599 -2.879 5.254 1.00 97.75 91 SER A N 1
ATOM 727 C CA . SER A 1 91 ? 4.971 -3.396 5.236 1.00 97.75 91 SER A CA 1
ATOM 728 C C . SER A 1 91 ? 5.183 -4.389 4.092 1.00 97.75 91 SER A C 1
ATOM 730 O O . SER A 1 91 ? 6.100 -4.226 3.290 1.00 97.75 91 SER A O 1
ATOM 732 N N . LEU A 1 92 ? 4.276 -5.360 3.948 1.00 97.88 92 LEU A N 1
ATOM 733 C CA . LEU A 1 92 ? 4.343 -6.351 2.878 1.00 97.88 92 LEU A CA 1
ATOM 734 C C . LEU A 1 92 ? 4.304 -5.699 1.490 1.00 97.88 92 LEU A C 1
ATOM 736 O O . LEU A 1 92 ? 5.109 -6.052 0.637 1.00 97.88 92 LEU A O 1
ATOM 740 N N . THR A 1 93 ? 3.408 -4.733 1.269 1.00 97.69 93 THR A N 1
ATOM 741 C CA . THR A 1 93 ? 3.299 -4.032 -0.022 1.00 97.69 93 THR A CA 1
ATOM 742 C C . THR A 1 93 ? 4.595 -3.300 -0.360 1.00 97.69 93 THR A C 1
ATOM 744 O O . THR A 1 93 ? 5.089 -3.417 -1.478 1.00 97.69 93 THR A O 1
ATOM 747 N N . ILE A 1 94 ? 5.176 -2.588 0.610 1.00 97.25 94 ILE A N 1
ATOM 748 C CA . ILE A 1 94 ? 6.429 -1.845 0.425 1.00 97.25 94 ILE A CA 1
ATOM 749 C C . ILE A 1 94 ? 7.580 -2.797 0.092 1.00 97.25 94 ILE A C 1
ATOM 751 O O . ILE A 1 94 ? 8.292 -2.573 -0.883 1.00 97.25 94 ILE A O 1
ATOM 755 N N . VAL A 1 95 ? 7.749 -3.870 0.870 1.00 97.75 95 VAL A N 1
ATOM 756 C CA . VAL A 1 95 ? 8.835 -4.837 0.661 1.00 97.75 95 VAL A CA 1
ATOM 757 C C . VAL A 1 95 ? 8.695 -5.535 -0.688 1.00 97.75 95 VAL A C 1
ATOM 759 O O . VAL A 1 95 ? 9.681 -5.657 -1.408 1.00 97.75 95 VAL A O 1
ATOM 762 N N . LEU A 1 96 ? 7.485 -5.955 -1.066 1.00 97.81 96 LEU A N 1
ATOM 763 C CA . LEU A 1 96 ? 7.255 -6.611 -2.353 1.00 97.81 96 LEU A CA 1
ATOM 764 C C . LEU A 1 96 ? 7.547 -5.683 -3.532 1.00 97.81 96 LEU A C 1
ATOM 766 O O . LEU A 1 96 ? 8.182 -6.121 -4.486 1.00 97.81 96 LEU A O 1
ATOM 770 N N . LEU A 1 97 ? 7.132 -4.414 -3.463 1.00 97.38 97 LEU A N 1
ATOM 771 C CA . LEU A 1 97 ? 7.468 -3.433 -4.495 1.00 97.38 97 LEU A CA 1
ATOM 772 C C . LEU A 1 97 ? 8.977 -3.200 -4.566 1.00 97.38 97 LEU A C 1
ATOM 774 O O . LEU A 1 97 ? 9.532 -3.177 -5.656 1.00 97.38 97 LEU A O 1
ATOM 778 N N . TYR A 1 98 ? 9.657 -3.096 -3.425 1.00 95.69 98 TYR A N 1
ATOM 779 C CA . TYR A 1 98 ? 11.103 -2.900 -3.398 1.00 95.69 98 TYR A CA 1
ATOM 780 C C . TYR A 1 98 ? 11.866 -4.080 -4.013 1.00 95.69 98 TYR A C 1
ATOM 782 O O . TYR A 1 98 ? 12.719 -3.884 -4.874 1.00 95.69 98 TYR A O 1
ATOM 790 N N . VAL A 1 99 ? 11.522 -5.310 -3.616 1.00 96.94 99 VAL A N 1
ATOM 791 C CA . VAL A 1 99 ? 12.107 -6.534 -4.184 1.00 96.94 99 VAL A CA 1
ATOM 792 C C . VAL A 1 99 ? 11.816 -6.626 -5.678 1.00 96.94 99 VAL A C 1
ATOM 794 O O . VAL A 1 99 ? 12.711 -6.953 -6.451 1.00 96.94 99 VAL A O 1
ATOM 797 N N . TYR A 1 100 ? 10.588 -6.309 -6.089 1.00 96.38 100 TYR A N 1
ATOM 798 C CA . TYR A 1 100 ? 10.205 -6.292 -7.495 1.00 96.38 100 TYR A CA 1
ATOM 799 C C . TYR A 1 100 ? 11.062 -5.317 -8.307 1.00 96.38 100 TYR A C 1
ATOM 801 O O . TYR A 1 100 ? 11.616 -5.713 -9.328 1.00 96.38 100 TYR A O 1
ATOM 809 N N . ILE A 1 101 ? 11.218 -4.073 -7.840 1.00 95.31 101 ILE A N 1
ATOM 810 C CA . ILE A 1 101 ? 12.063 -3.083 -8.516 1.00 95.31 101 ILE A CA 1
ATOM 811 C C . ILE A 1 101 ? 13.512 -3.570 -8.598 1.00 95.31 101 ILE A C 1
ATOM 813 O O . ILE A 1 101 ? 14.084 -3.555 -9.683 1.00 95.31 101 ILE A O 1
ATOM 817 N N . ALA A 1 102 ? 14.075 -4.084 -7.502 1.00 94.19 102 ALA A N 1
ATOM 818 C CA . ALA A 1 102 ? 15.440 -4.608 -7.497 1.00 94.19 102 ALA A CA 1
ATOM 819 C C . ALA A 1 102 ? 15.646 -5.721 -8.543 1.00 94.19 102 ALA A C 1
ATOM 821 O O . ALA A 1 102 ? 16.650 -5.736 -9.246 1.00 94.19 102 ALA A O 1
ATOM 822 N N . GLN A 1 103 ? 14.672 -6.621 -8.709 1.00 93.06 103 GLN A N 1
ATOM 823 C CA . GLN A 1 103 ? 14.758 -7.706 -9.692 1.00 93.06 103 GLN A CA 1
ATOM 824 C C . GLN A 1 103 ? 14.755 -7.232 -11.149 1.00 93.06 103 GLN A C 1
ATOM 826 O O . GLN A 1 103 ? 15.273 -7.943 -12.008 1.00 93.06 103 GLN A O 1
ATOM 831 N N . ILE A 1 104 ? 14.154 -6.077 -11.441 1.00 92.38 104 ILE A N 1
ATOM 832 C CA . ILE A 1 104 ? 14.016 -5.578 -12.817 1.00 92.38 104 ILE A CA 1
ATOM 833 C C . ILE A 1 104 ? 15.091 -4.553 -13.179 1.00 92.38 104 ILE A C 1
ATOM 835 O O . ILE A 1 104 ? 15.308 -4.314 -14.363 1.00 92.38 104 ILE A O 1
ATOM 839 N N . THR A 1 105 ? 15.749 -3.945 -12.186 1.00 85.25 105 THR A N 1
ATOM 840 C CA . THR A 1 105 ? 16.826 -2.970 -12.411 1.00 85.25 105 THR A CA 1
ATOM 841 C C . THR A 1 105 ? 18.229 -3.552 -12.270 1.00 85.25 105 THR A C 1
ATOM 843 O O . THR A 1 105 ? 19.145 -2.974 -12.852 1.00 85.25 105 THR A O 1
ATOM 846 N N . GLY A 1 106 ? 18.387 -4.675 -11.553 1.00 71.06 106 GLY A N 1
ATOM 847 C CA . GLY A 1 106 ? 19.688 -5.268 -11.222 1.00 71.06 106 GLY A CA 1
ATOM 848 C C . GLY A 1 106 ? 20.252 -4.729 -9.917 1.00 71.06 106 GLY A C 1
ATOM 849 O O . GLY A 1 106 ? 20.609 -3.532 -9.886 1.00 71.06 106 GLY A O 1
#